Protein AF-A0A2A4Z6Q1-F1 (afdb_monomer_lite)

Sequence (127 aa):
MTHNLFKLYGVSIVTLSLCAGCSSFYWPQHGHGGIAEGRPHMVHWHYERHQLDLIKMQITDVRQDMHILRHNDADKYHPALMHDIEMQMILVEREFEGHFYKDTENNLIKVQNLLIRLQKKMEKHQI

Structure (mmCIF, N/CA/C/O backbone):
data_AF-A0A2A4Z6Q1-F1
#
_entry.id   AF-A0A2A4Z6Q1-F1
#
loop_
_atom_site.group_PDB
_atom_site.id
_atom_site.type_symbol
_atom_site.label_atom_id
_atom_site.label_alt_id
_atom_site.label_comp_id
_atom_site.label_asym_id
_atom_site.label_entity_id
_atom_site.label_seq_id
_atom_site.pdbx_PDB_ins_code
_atom_site.Cartn_x
_atom_site.Cartn_y
_atom_site.Cartn_z
_atom_site.occupancy
_atom_site.B_iso_or_equiv
_atom_site.auth_seq_id
_atom_site.auth_comp_id
_atom_site.auth_asym_id
_atom_site.auth_atom_id
_atom_site.pdbx_PDB_model_num
ATOM 1 N N . MET A 1 1 ? 20.406 30.968 -70.781 1.00 40.47 1 MET A N 1
ATOM 2 C CA . MET A 1 1 ? 20.945 29.887 -69.922 1.00 40.47 1 MET A CA 1
ATOM 3 C C . MET A 1 1 ? 21.971 30.549 -69.016 1.00 40.47 1 MET A C 1
ATOM 5 O O . MET A 1 1 ? 22.902 31.111 -69.554 1.00 40.47 1 MET A O 1
ATOM 9 N N . THR A 1 2 ? 21.814 30.693 -67.706 1.00 38.53 2 THR A N 1
ATOM 10 C CA . THR A 1 2 ? 21.288 29.758 -66.705 1.00 38.53 2 THR A CA 1
ATOM 11 C C . THR A 1 2 ? 20.609 30.528 -65.570 1.00 38.53 2 THR A C 1
ATOM 13 O O . THR A 1 2 ? 21.203 31.415 -64.962 1.00 38.53 2 THR A O 1
ATOM 16 N N . HIS A 1 3 ? 19.354 30.178 -65.304 1.00 35.19 3 HIS A N 1
ATOM 17 C CA . HIS A 1 3 ? 18.577 30.672 -64.177 1.00 35.19 3 HIS A CA 1
ATOM 18 C C . HIS A 1 3 ? 19.115 30.128 -62.844 1.00 35.19 3 HIS A C 1
ATOM 20 O O . HIS A 1 3 ? 19.431 28.948 -62.738 1.00 35.19 3 HIS A O 1
ATOM 26 N N . ASN A 1 4 ? 19.137 31.005 -61.837 1.00 45.81 4 ASN A N 1
ATOM 27 C CA . ASN A 1 4 ? 18.743 30.755 -60.446 1.00 45.81 4 ASN A CA 1
ATOM 28 C C . ASN A 1 4 ? 19.136 29.396 -59.831 1.00 45.81 4 ASN A C 1
ATOM 30 O O . ASN A 1 4 ? 18.311 28.492 -59.748 1.00 45.81 4 ASN A O 1
ATOM 34 N N . LEU A 1 5 ? 20.352 29.299 -59.282 1.00 41.88 5 LEU A N 1
ATOM 35 C CA . LEU A 1 5 ? 20.789 28.160 -58.453 1.00 41.88 5 LEU A CA 1
ATOM 36 C C . LEU A 1 5 ? 21.282 28.563 -57.050 1.00 41.88 5 LEU A C 1
ATOM 38 O O . LEU A 1 5 ? 21.938 27.788 -56.367 1.00 41.88 5 LEU A O 1
ATOM 42 N N . PHE A 1 6 ? 20.919 29.755 -56.573 1.00 41.53 6 PHE A N 1
ATOM 43 C CA . PHE A 1 6 ? 21.204 30.209 -55.206 1.00 41.53 6 PHE A CA 1
ATOM 44 C C . PHE A 1 6 ? 19.907 30.356 -54.407 1.00 41.53 6 PHE A C 1
ATOM 46 O O . PHE A 1 6 ? 19.479 31.467 -54.111 1.00 41.53 6 PHE A O 1
ATOM 53 N N . LYS A 1 7 ? 19.220 29.245 -54.099 1.00 42.03 7 LYS A N 1
ATOM 54 C CA . LYS A 1 7 ? 18.126 29.273 -53.100 1.00 42.03 7 LYS A CA 1
ATOM 55 C C . LYS A 1 7 ? 17.687 27.930 -52.504 1.00 42.03 7 LYS A C 1
ATOM 57 O O . LYS A 1 7 ? 16.667 27.905 -51.826 1.00 42.03 7 LYS A O 1
ATOM 62 N N . LEU A 1 8 ? 18.427 26.833 -52.703 1.00 46.38 8 LEU A N 1
ATOM 63 C CA . LEU A 1 8 ? 17.941 25.494 -52.323 1.00 46.38 8 LEU A CA 1
ATOM 64 C C . LEU A 1 8 ? 18.757 24.725 -51.271 1.00 46.38 8 LEU A C 1
ATOM 66 O O . LEU A 1 8 ? 18.472 23.558 -51.043 1.00 46.38 8 LEU A O 1
ATOM 70 N N . TYR A 1 9 ? 19.719 25.352 -50.587 1.00 45.31 9 TYR A N 1
ATOM 71 C CA . TYR A 1 9 ? 20.520 24.656 -49.559 1.00 45.31 9 TYR A CA 1
ATOM 72 C C . TYR A 1 9 ? 20.228 25.086 -48.113 1.00 45.31 9 TYR A C 1
ATOM 74 O O . TYR A 1 9 ? 20.644 24.405 -47.182 1.00 45.31 9 TYR A O 1
ATOM 82 N N . GLY A 1 10 ? 19.472 26.169 -47.899 1.00 40.41 10 GLY A N 1
ATOM 83 C CA . GLY A 1 10 ? 19.125 26.645 -46.550 1.00 40.41 10 GLY A CA 1
ATOM 84 C C . GLY A 1 10 ? 17.914 25.951 -45.916 1.00 40.41 10 GLY A C 1
ATOM 85 O O . GLY A 1 10 ? 17.771 25.957 -44.699 1.00 40.41 10 GLY A O 1
ATOM 86 N N . VAL A 1 11 ? 17.043 25.337 -46.723 1.00 46.56 11 VAL A N 1
ATOM 87 C CA . VAL A 1 11 ? 15.775 24.756 -46.238 1.00 46.56 11 VAL A CA 1
ATOM 88 C C . VAL A 1 11 ? 15.949 23.307 -45.764 1.00 46.56 11 VAL A C 1
ATOM 90 O O . VAL A 1 11 ? 15.217 22.866 -44.879 1.00 46.56 11 VAL A O 1
ATOM 93 N N . SER A 1 12 ? 16.953 22.583 -46.270 1.00 48.28 12 SER A N 1
ATOM 94 C CA . SER A 1 12 ? 17.147 21.155 -45.964 1.00 48.28 12 SER A CA 1
ATOM 95 C C . SER A 1 12 ? 17.806 20.877 -44.609 1.00 48.28 12 SER A C 1
ATOM 97 O O . SER A 1 12 ? 17.563 19.828 -44.023 1.00 48.28 12 SER A O 1
ATOM 99 N N . ILE A 1 13 ? 18.611 21.802 -44.072 1.00 49.50 13 ILE A N 1
ATOM 100 C CA . ILE A 1 13 ? 19.258 21.590 -42.762 1.00 49.50 13 ILE A CA 1
ATOM 101 C C . ILE A 1 13 ? 18.260 21.845 -41.626 1.00 49.50 13 ILE A C 1
ATOM 103 O O . ILE A 1 13 ? 18.193 21.061 -40.686 1.00 49.50 13 ILE A O 1
ATOM 107 N N . VAL A 1 14 ? 17.409 22.870 -41.753 1.00 46.72 14 VAL A N 1
ATOM 108 C CA . VAL A 1 14 ? 16.378 23.174 -40.745 1.00 46.72 14 VAL A CA 1
ATOM 109 C C . VAL A 1 14 ? 15.293 22.090 -40.711 1.00 46.72 14 VAL A C 1
ATOM 111 O O . VAL A 1 14 ? 14.807 21.737 -39.639 1.00 46.72 14 VAL A O 1
ATOM 114 N N . THR A 1 15 ? 14.946 21.499 -41.860 1.00 48.56 15 THR A N 1
ATOM 115 C CA . THR A 1 15 ? 13.960 20.404 -41.914 1.00 48.56 15 THR A CA 1
ATOM 116 C C . THR A 1 15 ? 14.497 19.084 -41.363 1.00 48.56 15 THR A C 1
ATOM 118 O O . THR A 1 15 ? 13.747 18.387 -40.682 1.00 48.56 15 THR A O 1
ATOM 121 N N . LEU A 1 16 ? 15.788 18.762 -41.534 1.00 44.59 16 LEU A N 1
ATOM 122 C CA . LEU A 1 16 ? 16.368 17.580 -40.878 1.00 44.59 16 LEU A CA 1
ATOM 123 C C . LEU A 1 16 ? 16.411 17.717 -39.346 1.00 44.59 16 LEU A C 1
ATOM 125 O O . LEU A 1 16 ? 16.219 16.727 -38.642 1.00 44.59 16 LEU A O 1
ATOM 129 N N . SER A 1 17 ? 16.606 18.931 -38.820 1.00 48.19 17 SER A N 1
ATOM 130 C CA . SER A 1 17 ? 16.542 19.188 -37.373 1.00 48.19 17 SER A CA 1
ATOM 131 C C . SER A 1 17 ? 15.116 19.099 -36.818 1.00 48.19 17 SER A C 1
ATOM 133 O O . SER A 1 17 ? 14.929 18.672 -35.682 1.00 48.19 17 SER A O 1
ATOM 135 N N . LEU A 1 18 ? 14.106 19.460 -37.618 1.00 47.06 18 LEU A N 1
ATOM 136 C CA . LEU A 1 18 ? 12.695 19.380 -37.226 1.00 47.06 18 LEU A CA 1
ATOM 137 C C . LEU A 1 18 ? 12.157 17.940 -37.245 1.00 47.06 18 LEU A C 1
ATOM 139 O O . LEU A 1 18 ? 11.343 17.590 -36.395 1.00 47.06 18 LEU A O 1
ATOM 143 N N . CYS A 1 19 ? 12.636 17.075 -38.145 1.00 44.41 19 CYS A N 1
ATOM 144 C CA . CYS A 1 19 ? 12.196 15.675 -38.196 1.00 44.41 19 CYS A CA 1
ATOM 145 C C . CYS A 1 19 ? 12.835 14.785 -37.116 1.00 44.41 19 CYS A C 1
ATOM 147 O O . CYS A 1 19 ? 12.210 13.816 -36.688 1.00 44.41 19 CYS A O 1
ATOM 149 N N . ALA A 1 20 ? 14.028 15.128 -36.618 1.00 46.88 20 ALA A N 1
ATOM 150 C CA . ALA A 1 20 ? 14.657 14.411 -35.503 1.00 46.88 20 ALA A CA 1
ATOM 151 C C . ALA A 1 20 ? 13.973 14.680 -34.145 1.00 46.88 20 ALA A C 1
ATOM 153 O O . ALA A 1 20 ? 14.127 13.896 -33.209 1.00 46.88 20 ALA A O 1
ATOM 154 N N . GLY A 1 21 ? 13.182 15.75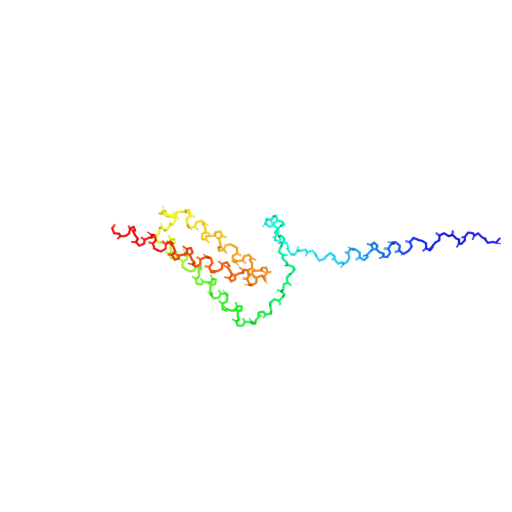4 -34.036 1.00 40.75 21 GLY A N 1
ATOM 155 C CA . GLY A 1 21 ? 12.396 16.065 -32.838 1.00 40.75 21 GLY A CA 1
ATOM 156 C C . GLY A 1 21 ? 11.122 15.228 -32.679 1.00 40.75 21 GLY A C 1
ATOM 157 O O . GLY A 1 21 ? 10.537 15.218 -31.600 1.00 40.75 21 GLY A O 1
ATOM 158 N N . CYS A 1 22 ? 10.689 14.513 -33.725 1.00 47.97 22 CYS A N 1
ATOM 159 C CA . CYS A 1 22 ? 9.414 13.784 -33.726 1.00 47.97 22 CYS A CA 1
ATOM 160 C C . CYS A 1 22 ? 9.555 12.257 -33.623 1.00 47.97 22 CYS A C 1
ATOM 162 O O . CYS A 1 22 ? 8.558 11.584 -33.377 1.00 47.97 22 CYS A O 1
ATOM 164 N N . SER A 1 23 ? 10.759 11.693 -33.768 1.00 44.69 23 SER A N 1
ATOM 165 C CA . SER A 1 23 ? 10.990 10.238 -33.681 1.00 44.69 23 SER A CA 1
ATOM 166 C C . SER A 1 23 ? 11.555 9.759 -32.340 1.00 44.69 23 SER A C 1
ATOM 168 O O . SER A 1 23 ? 11.686 8.556 -32.140 1.00 44.69 23 SER A O 1
ATOM 170 N N . SER A 1 24 ? 11.842 10.673 -31.408 1.00 44.31 24 SER A N 1
ATOM 171 C CA . SER A 1 24 ? 12.184 10.349 -30.011 1.00 44.31 24 SER A CA 1
ATOM 172 C C . SER A 1 24 ? 11.106 10.807 -29.034 1.00 44.31 24 SER A C 1
ATOM 174 O O . SER A 1 24 ? 11.374 11.006 -27.850 1.00 44.31 24 SER A O 1
ATOM 176 N N . PHE A 1 25 ? 9.866 10.951 -29.512 1.00 37.88 25 PHE A N 1
ATOM 177 C CA . PHE A 1 25 ? 8.711 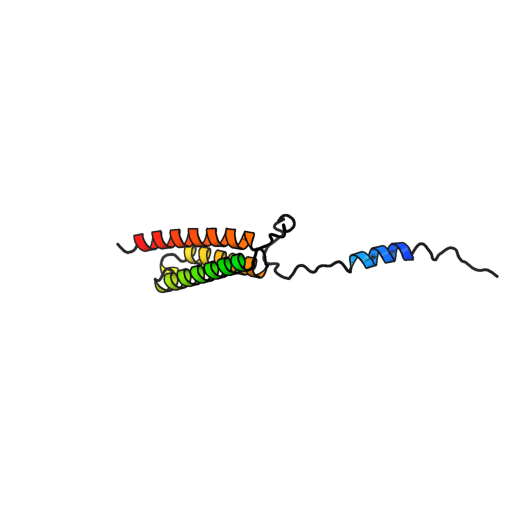11.022 -28.630 1.00 37.88 25 PHE A CA 1
ATOM 178 C C . PHE A 1 25 ? 8.458 9.610 -28.090 1.00 37.88 25 PHE A C 1
ATOM 180 O O . PHE A 1 25 ? 7.563 8.890 -28.530 1.00 37.88 25 PHE A O 1
ATOM 187 N N . TYR A 1 26 ? 9.321 9.193 -27.159 1.00 44.38 26 TYR A N 1
ATOM 188 C CA . TYR A 1 26 ? 8.992 8.169 -26.184 1.00 44.38 26 TYR A CA 1
ATOM 189 C C . TYR A 1 26 ? 7.770 8.708 -25.452 1.00 44.38 26 TYR A C 1
ATOM 191 O O . TYR A 1 26 ? 7.878 9.518 -24.533 1.00 44.38 26 TYR A O 1
ATOM 199 N N . TRP A 1 27 ? 6.595 8.352 -25.963 1.00 38.53 27 TRP A N 1
ATOM 200 C CA . TRP A 1 27 ? 5.346 8.571 -25.270 1.00 38.53 27 TRP A CA 1
ATOM 201 C C . TRP A 1 27 ? 5.539 8.016 -23.860 1.00 38.53 27 TRP A C 1
ATOM 203 O O . TRP A 1 27 ? 5.818 6.820 -23.735 1.00 38.53 27 TRP A O 1
ATOM 213 N N . PRO A 1 28 ? 5.441 8.836 -22.799 1.00 45.06 28 PRO A N 1
ATOM 214 C CA . PRO A 1 28 ? 5.434 8.282 -21.461 1.00 45.06 28 PRO A CA 1
ATOM 215 C C . PRO A 1 28 ? 4.271 7.288 -21.414 1.00 45.06 28 PRO A C 1
ATOM 217 O O . PRO A 1 28 ? 3.141 7.618 -21.798 1.00 45.06 28 PRO A O 1
ATOM 220 N N . GLN A 1 29 ? 4.564 6.042 -21.030 1.00 51.03 29 GLN A N 1
ATOM 221 C CA . GLN A 1 29 ? 3.532 5.038 -20.793 1.00 51.03 29 GLN A CA 1
ATOM 222 C C . GLN A 1 29 ? 2.478 5.678 -19.890 1.00 51.03 29 GLN A C 1
ATOM 224 O O . GLN A 1 29 ? 2.791 6.309 -18.878 1.00 51.03 29 GLN A O 1
ATOM 229 N N . HIS A 1 30 ? 1.240 5.662 -20.367 1.00 39.97 30 HIS A N 1
ATOM 230 C CA . HIS A 1 30 ? 0.184 6.503 -19.840 1.00 39.97 30 HIS A CA 1
ATOM 231 C C . HIS A 1 30 ? -0.142 6.057 -18.413 1.00 39.97 30 HIS A C 1
ATOM 233 O O . HIS A 1 30 ? -0.752 5.019 -18.196 1.00 39.97 30 HIS A O 1
ATOM 239 N N . GLY A 1 31 ? 0.283 6.873 -17.454 1.00 40.22 31 GLY A N 1
ATOM 240 C CA . GLY A 1 31 ? -0.012 6.762 -16.029 1.00 40.22 31 GLY A CA 1
ATOM 241 C C . GLY A 1 31 ? 0.018 8.147 -15.382 1.00 40.22 31 GLY A C 1
ATOM 242 O O . GLY A 1 31 ? 0.567 8.325 -14.297 1.00 40.22 31 GLY A O 1
ATOM 243 N N . HIS A 1 32 ? -0.504 9.156 -16.089 1.00 41.88 32 HIS A N 1
ATOM 244 C CA . HIS A 1 32 ? -0.723 10.503 -15.564 1.00 41.88 32 HIS A CA 1
ATOM 245 C C . HIS A 1 32 ? -1.941 10.494 -14.631 1.00 41.88 32 HIS A C 1
ATOM 247 O O . HIS A 1 32 ? -3.055 10.838 -15.014 1.00 41.88 32 HIS A O 1
ATOM 253 N N . GLY A 1 33 ? -1.699 10.096 -13.386 1.00 38.62 33 GLY A N 1
ATOM 254 C CA . GLY A 1 33 ? -2.505 10.469 -12.232 1.00 38.62 33 GLY A CA 1
ATOM 255 C C . GLY A 1 33 ? -1.606 11.232 -11.267 1.00 38.62 33 GLY A C 1
ATOM 256 O O . GLY A 1 33 ? -0.847 10.612 -10.522 1.00 38.62 33 GLY A O 1
ATOM 257 N N . GLY A 1 34 ? -1.677 12.563 -11.329 1.00 33.56 34 GLY A N 1
ATOM 258 C CA . GLY A 1 34 ? -0.958 13.481 -10.446 1.00 33.56 34 GLY A CA 1
ATOM 259 C C . GLY A 1 34 ? 0.265 14.119 -11.102 1.00 33.56 34 GLY A C 1
ATOM 260 O O . GLY A 1 34 ? 1.227 13.433 -11.413 1.00 33.56 34 GLY A O 1
ATOM 261 N N . ILE A 1 35 ? 0.152 15.426 -11.351 1.00 40.12 35 ILE A N 1
ATOM 262 C CA . ILE A 1 35 ? 1.179 16.480 -11.297 1.00 40.12 35 ILE A CA 1
ATOM 263 C C . ILE A 1 35 ? 2.629 15.987 -11.282 1.00 40.12 35 ILE A C 1
ATOM 265 O O . ILE A 1 35 ? 3.006 15.249 -10.387 1.00 40.12 35 ILE A O 1
ATOM 269 N N . ALA A 1 36 ? 3.428 16.518 -12.212 1.00 43.78 36 ALA A N 1
ATOM 270 C CA . ALA A 1 36 ? 4.886 16.637 -12.203 1.00 43.78 36 ALA A CA 1
ATOM 271 C C . ALA A 1 36 ? 5.562 16.544 -10.814 1.00 43.78 36 ALA A C 1
ATOM 273 O O . ALA A 1 36 ? 6.065 17.528 -10.277 1.00 43.78 36 ALA A O 1
ATOM 274 N N . GLU A 1 37 ? 5.635 15.348 -10.240 1.00 44.88 37 GLU A N 1
ATOM 275 C CA . GLU A 1 37 ? 6.646 15.025 -9.256 1.00 44.88 37 GLU A CA 1
ATOM 276 C C . GLU A 1 37 ? 7.914 14.880 -10.082 1.00 44.88 37 GLU A C 1
ATOM 278 O O . GLU A 1 37 ? 8.048 13.940 -10.866 1.00 44.88 37 GLU A O 1
ATOM 283 N N . GLY A 1 38 ? 8.804 15.869 -9.986 1.00 40.38 38 GLY A N 1
ATOM 284 C CA . GLY A 1 38 ? 10.147 15.801 -10.546 1.00 40.38 38 GLY A CA 1
ATOM 285 C C . GLY A 1 38 ? 10.915 14.668 -9.879 1.00 40.38 38 GLY A C 1
ATOM 286 O O . GLY A 1 38 ? 11.753 14.903 -9.014 1.00 40.38 38 GLY A O 1
ATOM 287 N N . ARG A 1 39 ? 10.587 13.426 -10.235 1.00 45.44 39 ARG A N 1
ATOM 288 C CA . ARG A 1 39 ? 11.341 12.258 -9.822 1.00 45.44 39 ARG A CA 1
ATOM 289 C C . ARG A 1 39 ? 12.620 12.247 -10.660 1.00 45.44 39 ARG A C 1
ATOM 291 O O . ARG A 1 39 ? 12.550 12.460 -11.875 1.00 45.44 39 ARG A O 1
ATOM 298 N N . PRO A 1 40 ? 13.794 12.082 -10.028 1.00 47.12 40 PRO A N 1
ATOM 299 C CA . PRO A 1 40 ? 15.056 12.012 -10.751 1.00 47.12 40 PRO A CA 1
ATOM 300 C C . PRO A 1 40 ? 14.981 10.929 -11.831 1.00 47.12 40 PRO A C 1
ATOM 302 O O . PRO A 1 40 ? 14.267 9.937 -11.671 1.00 47.12 40 PRO A O 1
ATOM 305 N N . HIS A 1 41 ? 15.706 11.140 -12.936 1.00 45.75 41 HIS A N 1
ATOM 306 C CA . HIS A 1 41 ? 15.787 10.189 -14.045 1.00 45.75 41 HIS A CA 1
ATOM 307 C C . HIS A 1 41 ? 15.951 8.761 -13.517 1.00 45.75 41 HIS A C 1
ATOM 309 O O . HIS A 1 41 ? 16.812 8.520 -12.669 1.00 45.75 41 HIS A O 1
ATOM 315 N N . MET A 1 42 ? 15.104 7.848 -14.010 1.00 47.50 42 MET A N 1
ATOM 316 C CA . MET A 1 42 ? 15.071 6.441 -13.611 1.00 47.50 42 MET A CA 1
ATOM 317 C C . MET A 1 42 ? 16.487 5.881 -13.481 1.00 47.50 42 MET A C 1
ATOM 319 O O . MET A 1 42 ? 17.163 5.636 -14.481 1.00 47.50 42 MET A O 1
ATOM 323 N N . VAL A 1 43 ? 16.918 5.605 -12.253 1.00 48.47 43 VAL A N 1
ATOM 324 C CA . VAL A 1 43 ? 17.990 4.638 -12.050 1.00 48.47 43 VAL A CA 1
ATOM 325 C C . VAL A 1 43 ? 17.355 3.293 -12.369 1.00 48.47 43 VAL A C 1
ATOM 327 O O . VAL A 1 43 ? 16.463 2.849 -11.648 1.00 48.47 43 VAL A O 1
ATOM 330 N N . HIS A 1 44 ? 17.740 2.676 -13.485 1.00 52.81 44 HIS A N 1
ATOM 331 C CA . HIS A 1 44 ? 17.339 1.306 -13.798 1.00 52.81 44 HIS A CA 1
ATOM 332 C C . HIS A 1 44 ? 17.934 0.367 -12.747 1.00 52.81 44 HIS A C 1
ATOM 334 O O . HIS A 1 44 ? 19.030 -0.167 -12.914 1.00 52.81 44 HIS A O 1
ATOM 340 N N . TRP A 1 45 ? 17.212 0.166 -11.648 1.00 57.50 45 TRP A N 1
ATOM 341 C CA . TRP A 1 45 ? 17.517 -0.895 -10.705 1.00 57.50 45 TRP A CA 1
ATOM 342 C C . TRP A 1 45 ? 17.260 -2.221 -11.410 1.00 57.50 45 TRP A C 1
ATOM 344 O O . TRP A 1 45 ? 16.136 -2.527 -11.805 1.00 57.50 45 TRP A O 1
ATOM 354 N N . HIS A 1 46 ? 18.328 -2.981 -11.628 1.00 72.75 46 HIS A N 1
ATOM 355 C CA . HIS A 1 46 ? 18.233 -4.309 -12.212 1.00 72.75 46 HIS A CA 1
ATOM 356 C C . HIS A 1 46 ? 17.738 -5.258 -11.126 1.00 72.75 46 HIS A C 1
ATOM 358 O O . HIS A 1 46 ? 18.527 -5.782 -10.345 1.00 72.75 46 HIS A O 1
ATOM 364 N N . TYR A 1 47 ? 16.419 -5.416 -11.046 1.00 81.75 47 TYR A N 1
ATOM 365 C CA . TYR A 1 47 ? 15.807 -6.418 -10.187 1.00 81.75 47 TYR A CA 1
ATOM 366 C C . TYR A 1 47 ? 15.922 -7.786 -10.847 1.00 81.75 47 TYR A C 1
ATOM 368 O O . TYR A 1 47 ? 15.490 -7.989 -11.985 1.00 81.75 47 TYR A O 1
ATOM 376 N N . GLU A 1 48 ? 16.487 -8.738 -10.117 1.00 88.94 48 GLU A N 1
ATOM 377 C CA . GLU A 1 48 ? 16.478 -10.132 -10.531 1.00 88.94 48 GLU A CA 1
ATOM 378 C C . GLU A 1 48 ? 15.069 -10.717 -10.413 1.00 88.94 48 GLU A C 1
ATOM 380 O O . GLU A 1 48 ? 14.260 -10.299 -9.581 1.00 88.94 48 GLU A O 1
ATOM 385 N N . ARG A 1 49 ? 14.781 -11.750 -11.213 1.00 87.31 49 ARG A N 1
ATOM 386 C CA . ARG A 1 49 ? 13.466 -12.406 -11.229 1.00 87.31 49 ARG A CA 1
ATOM 387 C C . ARG A 1 49 ? 13.011 -12.846 -9.835 1.00 87.31 49 ARG A C 1
ATOM 389 O O . ARG A 1 49 ? 11.873 -12.589 -9.464 1.00 87.31 49 ARG A O 1
ATOM 396 N N . HIS A 1 50 ? 13.922 -13.419 -9.050 1.00 91.12 50 HIS A N 1
ATOM 397 C CA . HIS A 1 50 ? 13.652 -13.823 -7.671 1.00 91.12 50 HIS A CA 1
ATOM 398 C C . HIS A 1 50 ? 13.193 -12.644 -6.797 1.00 91.12 50 HIS A C 1
ATOM 400 O O . HIS A 1 50 ? 12.278 -12.784 -5.993 1.00 91.12 50 HIS A O 1
ATOM 406 N N . GLN A 1 51 ? 13.809 -11.467 -6.939 1.00 90.94 51 GLN A N 1
ATOM 407 C CA . GLN A 1 51 ? 13.427 -10.286 -6.159 1.00 90.94 51 GLN A CA 1
ATOM 408 C C . GLN A 1 51 ? 12.029 -9.792 -6.548 1.00 90.94 51 GLN A C 1
ATOM 410 O O . GLN A 1 51 ? 11.245 -9.417 -5.680 1.00 90.94 51 GLN A O 1
ATOM 415 N N . LEU A 1 52 ? 11.683 -9.853 -7.836 1.00 91.00 52 LEU A N 1
ATOM 416 C CA . LEU A 1 52 ? 10.336 -9.523 -8.305 1.00 91.00 52 LEU A CA 1
ATOM 417 C C . LEU A 1 52 ? 9.285 -10.500 -7.771 1.00 91.00 52 LEU A C 1
ATOM 419 O O . LEU A 1 52 ? 8.192 -10.074 -7.403 1.00 91.00 52 LEU A O 1
ATOM 423 N N . ASP A 1 53 ? 9.610 -11.790 -7.708 1.00 93.81 53 ASP A N 1
ATOM 424 C CA . ASP A 1 53 ? 8.712 -12.806 -7.158 1.00 93.81 53 ASP A CA 1
ATOM 425 C C . ASP A 1 53 ? 8.482 -12.592 -5.652 1.00 93.81 53 ASP A C 1
ATOM 427 O O . ASP A 1 53 ? 7.344 -12.686 -5.190 1.00 93.81 53 ASP A O 1
ATOM 431 N N . LEU A 1 54 ? 9.518 -12.194 -4.901 1.00 95.38 54 LEU A N 1
ATOM 432 C CA . LEU A 1 54 ? 9.371 -11.789 -3.499 1.00 95.38 54 LEU A CA 1
ATOM 433 C C . LEU A 1 54 ? 8.459 -10.568 -3.337 1.00 95.38 54 LEU A C 1
ATOM 435 O O . LEU A 1 54 ? 7.585 -10.576 -2.472 1.00 95.38 54 LEU A O 1
ATOM 439 N N . ILE A 1 55 ? 8.626 -9.536 -4.169 1.00 93.00 55 ILE A N 1
ATOM 440 C CA . ILE A 1 55 ? 7.766 -8.344 -4.123 1.00 93.00 55 ILE A CA 1
ATOM 441 C C . ILE A 1 55 ? 6.312 -8.732 -4.419 1.00 93.00 55 ILE A C 1
ATOM 443 O O . ILE A 1 55 ? 5.408 -8.331 -3.690 1.00 93.00 55 ILE A O 1
ATOM 447 N N . LYS A 1 56 ? 6.063 -9.569 -5.435 1.00 95.19 56 LYS A N 1
ATOM 448 C CA . LYS A 1 56 ? 4.709 -10.067 -5.741 1.00 95.19 56 LYS A CA 1
ATOM 449 C C . LYS A 1 56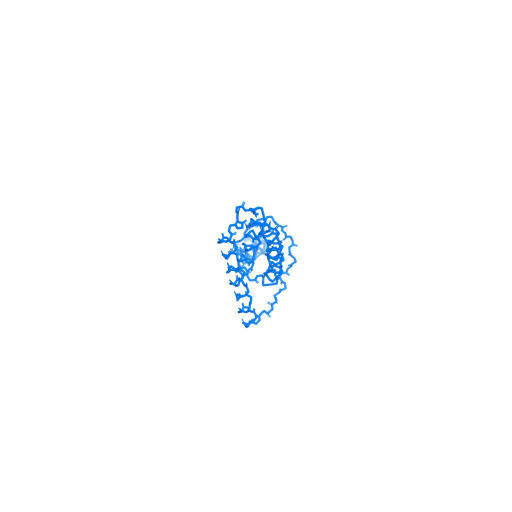 ? 4.094 -10.850 -4.588 1.00 95.19 56 LYS A C 1
ATOM 451 O O . LYS A 1 56 ? 2.899 -10.707 -4.322 1.00 95.19 56 LYS A O 1
ATOM 456 N N . MET A 1 57 ? 4.892 -11.678 -3.919 1.00 97.44 57 MET A N 1
ATOM 457 C CA . MET A 1 57 ? 4.448 -12.421 -2.745 1.00 97.44 57 MET A CA 1
ATOM 458 C C . MET A 1 57 ? 4.037 -11.457 -1.628 1.00 97.44 57 MET A C 1
ATOM 460 O O . MET A 1 57 ? 2.912 -11.538 -1.153 1.00 97.44 57 MET A O 1
ATOM 464 N N . GLN A 1 58 ? 4.867 -10.458 -1.315 1.00 96.88 58 GLN A N 1
ATOM 465 C CA . GLN A 1 58 ? 4.549 -9.436 -0.309 1.00 96.88 58 GLN A CA 1
ATOM 466 C C . GLN A 1 58 ? 3.281 -8.637 -0.643 1.00 96.88 58 GLN A C 1
ATOM 468 O O . GLN A 1 58 ? 2.469 -8.373 0.240 1.00 96.88 58 GLN A O 1
ATOM 473 N N . ILE A 1 59 ? 3.082 -8.269 -1.914 1.00 96.50 59 ILE A N 1
ATOM 474 C CA . ILE A 1 59 ? 1.847 -7.622 -2.392 1.00 96.50 59 ILE A CA 1
ATOM 475 C C . ILE A 1 59 ? 0.634 -8.521 -2.121 1.00 96.50 59 ILE A C 1
ATOM 477 O O . ILE A 1 59 ? -0.412 -8.047 -1.680 1.00 96.50 59 ILE A O 1
ATOM 481 N N . THR A 1 60 ? 0.767 -9.822 -2.377 1.00 97.00 60 THR A N 1
ATOM 482 C CA . THR A 1 60 ? -0.306 -10.800 -2.164 1.00 97.00 60 THR A CA 1
ATOM 483 C C . THR A 1 60 ? -0.623 -10.975 -0.678 1.00 97.00 60 THR A C 1
ATOM 485 O O . THR A 1 60 ? -1.796 -10.962 -0.312 1.00 97.00 60 THR A O 1
ATOM 488 N N . ASP A 1 61 ? 0.397 -11.053 0.177 1.00 96.25 61 ASP A N 1
ATOM 489 C CA . ASP A 1 61 ? 0.230 -11.156 1.631 1.00 96.25 61 ASP A CA 1
ATOM 490 C C . ASP A 1 61 ? -0.497 -9.927 2.193 1.00 96.25 61 ASP A C 1
ATOM 492 O O . ASP A 1 61 ? -1.477 -10.053 2.924 1.00 96.25 61 ASP A O 1
ATOM 496 N N . VAL A 1 62 ? -0.099 -8.725 1.764 1.00 95.12 62 VAL A N 1
ATOM 497 C CA . VAL A 1 62 ? -0.760 -7.471 2.156 1.00 95.12 62 VAL A CA 1
ATOM 498 C C . VAL A 1 62 ? -2.233 -7.448 1.726 1.00 95.12 62 VAL A C 1
ATOM 500 O O . VAL A 1 62 ? -3.093 -7.028 2.503 1.00 95.12 62 VAL A O 1
ATOM 503 N N . ARG A 1 63 ? -2.562 -7.931 0.518 1.00 94.81 63 ARG A N 1
ATOM 504 C CA . ARG A 1 63 ? -3.964 -8.058 0.069 1.00 94.81 63 ARG A CA 1
ATOM 505 C C . ARG A 1 63 ? -4.758 -9.001 0.968 1.00 94.81 63 ARG A C 1
ATOM 507 O O . ARG A 1 63 ? -5.911 -8.711 1.292 1.00 94.81 63 ARG A O 1
ATOM 514 N N . GLN A 1 64 ? -4.149 -10.112 1.372 1.00 96.00 64 GLN A N 1
ATOM 515 C CA . GLN A 1 64 ? -4.779 -11.076 2.265 1.00 96.00 64 GLN A CA 1
ATOM 516 C C . GLN A 1 64 ? -5.035 -10.469 3.652 1.00 96.00 64 GLN A C 1
ATOM 518 O O . GLN A 1 64 ? -6.141 -10.602 4.178 1.00 96.00 64 GLN A O 1
ATOM 523 N N . ASP A 1 65 ? -4.067 -9.741 4.210 1.00 94.12 65 ASP A N 1
ATOM 524 C CA . ASP A 1 65 ? -4.219 -9.040 5.490 1.00 94.12 65 ASP A CA 1
ATOM 525 C C . ASP A 1 65 ? -5.352 -8.011 5.439 1.00 94.12 65 ASP A C 1
ATOM 527 O O . ASP A 1 65 ? -6.203 -7.969 6.331 1.00 94.12 65 ASP A O 1
ATOM 531 N N . MET A 1 66 ? -5.421 -7.216 4.367 1.00 93.81 66 MET A N 1
ATOM 532 C CA . MET A 1 66 ? -6.520 -6.273 4.149 1.00 93.81 66 MET A CA 1
ATOM 533 C C . MET A 1 66 ? -7.877 -6.981 4.102 1.00 93.81 66 MET A C 1
ATOM 535 O O . MET A 1 66 ? -8.835 -6.509 4.714 1.00 93.81 66 MET A O 1
ATOM 539 N N . HIS A 1 67 ? -7.970 -8.119 3.409 1.00 93.69 67 HIS A N 1
ATOM 540 C CA . HIS A 1 67 ? -9.203 -8.903 3.345 1.00 93.69 67 HIS A CA 1
ATOM 541 C C . HIS A 1 67 ? -9.641 -9.392 4.736 1.00 93.69 67 HIS A C 1
ATOM 543 O O . HIS A 1 67 ? -10.814 -9.270 5.093 1.00 93.69 67 HIS A O 1
ATOM 549 N N . ILE A 1 68 ? -8.705 -9.893 5.548 1.00 92.88 68 ILE A N 1
ATOM 550 C CA . ILE A 1 68 ? -8.974 -10.320 6.931 1.00 92.88 68 ILE A CA 1
ATOM 551 C C . ILE A 1 68 ? -9.461 -9.139 7.781 1.00 92.88 68 ILE A C 1
ATOM 553 O O . ILE A 1 68 ? -10.424 -9.271 8.534 1.00 92.88 68 ILE A O 1
ATOM 557 N N . LEU A 1 69 ? -8.832 -7.971 7.652 1.00 90.19 69 LEU A N 1
ATOM 558 C CA . LEU A 1 69 ? -9.215 -6.775 8.405 1.00 90.19 69 LEU A CA 1
ATOM 559 C C . LEU A 1 69 ? -10.628 -6.303 8.060 1.00 90.19 69 LEU A C 1
ATOM 561 O O . LEU A 1 69 ? -11.407 -6.011 8.966 1.00 90.19 69 LEU A O 1
ATOM 565 N N . ARG A 1 70 ? -10.989 -6.291 6.773 1.00 89.50 70 ARG A N 1
ATOM 566 C CA . ARG A 1 70 ? -12.360 -5.975 6.344 1.00 89.50 70 ARG A CA 1
ATOM 567 C C . ARG A 1 70 ? -13.377 -6.959 6.908 1.00 89.50 70 ARG A C 1
ATOM 569 O O . ARG A 1 70 ? -14.444 -6.542 7.340 1.00 89.50 70 ARG A O 1
ATOM 576 N N . HIS A 1 71 ? -13.032 -8.246 6.952 1.00 90.25 71 HIS A N 1
ATOM 577 C CA . HIS A 1 71 ? -13.885 -9.265 7.564 1.00 90.25 71 HIS A CA 1
ATOM 578 C C . HIS A 1 71 ? -14.099 -9.033 9.069 1.00 90.25 71 HIS A C 1
ATOM 580 O O . HIS A 1 71 ? -15.159 -9.347 9.596 1.00 90.25 71 HIS A O 1
ATOM 586 N N . ASN A 1 72 ? -13.120 -8.431 9.746 1.00 87.50 72 ASN A N 1
ATOM 587 C CA . ASN A 1 72 ? -13.182 -8.065 11.162 1.00 87.50 72 ASN A CA 1
ATOM 588 C C . ASN A 1 72 ? -13.754 -6.652 11.399 1.00 87.50 72 ASN A C 1
ATOM 590 O O . ASN A 1 72 ? -13.392 -5.996 12.376 1.00 87.50 72 ASN A O 1
ATOM 594 N N . ASP A 1 73 ? -14.615 -6.162 10.502 1.00 87.88 73 ASP A N 1
ATOM 595 C CA . ASP A 1 73 ? -15.288 -4.860 10.597 1.00 87.88 73 ASP A CA 1
ATOM 596 C C . ASP A 1 73 ? -14.342 -3.642 10.703 1.00 87.88 73 ASP A C 1
ATOM 598 O O . ASP A 1 73 ? -14.743 -2.572 11.176 1.00 87.88 73 ASP A O 1
ATOM 602 N N . ALA A 1 74 ? -13.089 -3.741 10.239 1.00 88.81 74 ALA A N 1
ATOM 603 C CA . ALA A 1 74 ? -12.146 -2.618 10.297 1.00 88.81 74 ALA A CA 1
ATOM 604 C C . ALA A 1 74 ? -12.676 -1.361 9.581 1.00 88.81 74 ALA A C 1
ATOM 606 O O . ALA A 1 74 ? -12.473 -0.246 10.068 1.00 88.81 74 ALA A O 1
ATOM 607 N N . ASP A 1 75 ? -13.419 -1.533 8.484 1.00 89.31 75 ASP A N 1
ATOM 608 C CA . ASP A 1 75 ? -14.052 -0.438 7.736 1.00 89.31 75 ASP A CA 1
ATOM 609 C C . ASP A 1 75 ? -15.097 0.312 8.572 1.00 89.31 75 ASP A C 1
ATOM 611 O O . ASP A 1 75 ? -15.281 1.518 8.420 1.00 89.31 75 ASP A O 1
ATOM 615 N N . LYS A 1 76 ? -15.767 -0.379 9.500 1.00 89.81 76 LYS A N 1
ATOM 616 C CA . LYS A 1 76 ? -16.799 0.207 10.361 1.00 89.81 76 LYS A CA 1
ATOM 617 C C . LYS A 1 76 ? -16.192 1.020 11.500 1.00 89.81 76 LYS A C 1
ATOM 619 O O . LYS A 1 76 ? -16.678 2.106 11.809 1.00 89.81 76 LYS A O 1
ATOM 624 N N . TYR A 1 77 ? -15.147 0.497 12.138 1.00 87.31 77 TYR A N 1
ATOM 625 C CA . TYR A 1 77 ? -14.567 1.101 13.343 1.00 87.31 77 TYR A CA 1
ATOM 626 C C . TYR A 1 77 ? -13.416 2.068 13.040 1.00 87.31 77 TYR A C 1
ATOM 628 O O . TYR A 1 77 ? -13.181 3.020 13.792 1.00 87.31 77 TYR A O 1
ATOM 636 N N . HIS A 1 78 ? -12.701 1.867 11.932 1.00 91.19 78 HIS A N 1
ATOM 637 C CA . HIS A 1 78 ? -11.538 2.664 11.540 1.00 91.19 78 HIS A CA 1
ATOM 638 C C . HIS A 1 78 ? -11.528 3.025 10.037 1.00 91.19 78 HIS A C 1
ATOM 640 O O . HIS A 1 78 ? -10.493 2.857 9.386 1.00 91.19 78 HIS A O 1
ATOM 646 N N . PRO A 1 79 ? -12.617 3.610 9.491 1.00 92.62 79 PRO A N 1
ATOM 647 C CA . PRO A 1 79 ? -12.771 3.863 8.052 1.00 92.62 79 PRO A CA 1
ATOM 648 C C . PRO A 1 79 ? -11.650 4.722 7.461 1.00 92.62 79 PRO A C 1
ATOM 650 O O . PRO A 1 79 ? -11.145 4.429 6.385 1.00 92.62 79 PRO A O 1
ATOM 653 N N . ALA A 1 80 ? -11.208 5.760 8.179 1.00 93.25 80 ALA A N 1
ATOM 654 C CA . ALA A 1 80 ? -10.132 6.629 7.703 1.00 93.25 80 ALA A CA 1
ATOM 655 C C . ALA A 1 80 ? -8.801 5.876 7.540 1.00 93.25 80 ALA A C 1
ATOM 657 O O . ALA A 1 80 ? -8.092 6.075 6.564 1.00 93.25 80 ALA A O 1
ATOM 658 N N . LEU A 1 81 ? -8.476 4.979 8.477 1.00 93.50 81 LEU A N 1
ATOM 659 C CA . LEU A 1 81 ? -7.222 4.230 8.414 1.00 93.50 81 LEU A CA 1
ATOM 660 C C . LEU A 1 81 ? -7.282 3.125 7.353 1.00 93.50 81 LEU A C 1
ATOM 662 O O . LEU A 1 81 ? -6.276 2.869 6.702 1.00 93.50 81 LEU A O 1
ATOM 666 N N . MET A 1 82 ? -8.451 2.508 7.156 1.00 95.12 82 MET A N 1
ATOM 667 C CA . MET A 1 82 ? -8.677 1.585 6.041 1.00 95.12 82 MET A CA 1
ATOM 668 C C . MET A 1 82 ? -8.550 2.290 4.690 1.00 95.12 82 MET A C 1
ATOM 670 O O . MET A 1 82 ? -7.858 1.781 3.814 1.00 95.12 82 MET A O 1
ATOM 674 N N . HIS A 1 83 ? -9.109 3.494 4.551 1.00 95.00 83 HIS A N 1
ATOM 675 C CA . HIS A 1 83 ? -8.933 4.305 3.350 1.00 95.00 83 HIS A CA 1
ATOM 676 C C . HIS A 1 83 ? -7.455 4.630 3.079 1.00 95.00 83 HIS A C 1
ATOM 678 O O . HIS A 1 83 ? -6.988 4.449 1.958 1.00 95.00 83 HIS A O 1
ATOM 684 N N . ASP A 1 84 ? -6.691 5.036 4.099 1.00 95.88 84 ASP A N 1
ATOM 685 C CA . ASP A 1 84 ? -5.252 5.295 3.950 1.00 95.88 84 ASP A CA 1
ATOM 686 C C . ASP A 1 84 ? -4.492 4.040 3.478 1.00 95.88 84 ASP A C 1
ATOM 688 O O . ASP A 1 84 ? -3.617 4.125 2.615 1.00 95.88 84 ASP A O 1
ATOM 692 N N . ILE A 1 85 ? -4.835 2.865 4.022 1.00 96.12 85 ILE A N 1
ATOM 693 C CA . ILE A 1 85 ? -4.256 1.573 3.618 1.00 96.12 85 ILE A CA 1
ATOM 694 C C . ILE A 1 85 ? -4.587 1.269 2.153 1.00 96.12 85 ILE A C 1
ATOM 696 O O . ILE A 1 85 ? -3.692 0.908 1.392 1.00 96.12 85 ILE A O 1
ATOM 700 N N . GLU A 1 86 ? -5.844 1.440 1.743 1.00 95.12 86 GLU A N 1
ATOM 701 C CA . GLU A 1 86 ? -6.290 1.220 0.363 1.00 95.12 86 GLU A CA 1
ATOM 702 C C . GLU A 1 86 ? -5.579 2.140 -0.624 1.00 95.12 86 GLU A C 1
ATOM 704 O O . GLU A 1 86 ? -5.044 1.671 -1.628 1.00 95.12 86 GLU A O 1
ATOM 709 N N . MET A 1 87 ? -5.517 3.437 -0.323 1.00 94.69 87 MET A N 1
ATOM 710 C CA . MET A 1 87 ? -4.819 4.407 -1.163 1.00 94.69 87 MET A CA 1
ATOM 711 C C . MET A 1 87 ? -3.345 4.047 -1.315 1.00 94.69 87 MET A C 1
ATOM 713 O O . MET A 1 87 ? -2.783 4.142 -2.409 1.00 94.69 87 MET A O 1
ATOM 717 N N . GLN A 1 88 ? -2.722 3.580 -0.236 1.00 95.38 88 GLN A N 1
ATOM 718 C CA . GLN A 1 88 ? -1.327 3.192 -0.282 1.00 95.38 88 GLN A CA 1
ATOM 719 C C . GLN A 1 88 ? -1.108 1.871 -1.030 1.00 95.38 88 GLN A C 1
ATOM 721 O O . GLN A 1 88 ? -0.106 1.739 -1.732 1.00 95.38 88 GLN A O 1
ATOM 726 N N . MET A 1 89 ? -2.061 0.938 -0.967 1.00 96.38 89 MET A N 1
ATOM 727 C CA . MET A 1 89 ? -2.047 -0.287 -1.767 1.00 96.38 89 MET A CA 1
ATOM 728 C C . MET A 1 89 ? -2.211 0.001 -3.267 1.00 96.38 89 MET A C 1
ATOM 730 O O . MET A 1 89 ? -1.490 -0.571 -4.080 1.00 96.38 89 MET A O 1
ATOM 734 N N . ILE A 1 90 ? -3.073 0.952 -3.645 1.00 93.50 90 ILE A N 1
ATOM 735 C CA . ILE A 1 90 ? -3.202 1.412 -5.040 1.00 93.50 90 ILE A CA 1
ATOM 736 C C . ILE A 1 90 ? -1.857 1.933 -5.563 1.00 93.50 90 ILE A C 1
ATOM 738 O O . ILE A 1 90 ? -1.475 1.643 -6.697 1.00 93.50 90 ILE A O 1
ATOM 742 N N . LEU A 1 91 ? -1.109 2.680 -4.742 1.00 92.12 91 LEU A N 1
ATOM 743 C CA . LEU A 1 91 ? 0.230 3.139 -5.117 1.00 92.12 91 LEU A CA 1
ATOM 744 C C . LEU A 1 91 ? 1.217 1.979 -5.271 1.00 92.12 91 LEU A C 1
ATOM 746 O O . LEU A 1 91 ? 2.007 1.997 -6.207 1.00 92.12 91 LEU A O 1
ATOM 750 N N . VAL A 1 92 ? 1.174 0.970 -4.396 1.00 94.44 92 VAL A N 1
ATOM 751 C CA . VAL A 1 92 ? 2.000 -0.242 -4.541 1.00 94.44 92 VAL A CA 1
ATOM 752 C C . VAL A 1 92 ? 1.745 -0.912 -5.892 1.00 94.44 92 VAL A C 1
ATOM 754 O O . VAL A 1 92 ? 2.693 -1.188 -6.621 1.00 94.44 92 VAL A O 1
ATOM 757 N N . GLU A 1 93 ? 0.481 -1.142 -6.245 1.00 92.44 93 GLU A N 1
ATOM 758 C CA . GLU A 1 93 ? 0.107 -1.827 -7.487 1.00 92.44 93 GLU A CA 1
ATOM 759 C C . GLU A 1 93 ? 0.499 -1.015 -8.723 1.00 92.44 93 GLU A C 1
ATOM 761 O O . GLU A 1 93 ? 1.158 -1.539 -9.622 1.00 92.44 93 GLU A O 1
ATOM 766 N N . ARG A 1 94 ? 0.192 0.287 -8.723 1.00 90.31 94 ARG A N 1
ATOM 767 C CA . ARG A 1 94 ? 0.561 1.209 -9.804 1.00 90.31 94 ARG A CA 1
ATOM 768 C C . ARG A 1 94 ? 2.071 1.246 -10.039 1.00 90.31 94 ARG A C 1
ATOM 770 O O . ARG A 1 94 ? 2.514 1.214 -11.183 1.00 90.31 94 ARG A O 1
ATOM 777 N N . GLU A 1 95 ? 2.860 1.378 -8.975 1.00 89.31 95 GLU A N 1
ATOM 778 C CA . GLU A 1 95 ? 4.322 1.478 -9.075 1.00 89.31 95 GLU A CA 1
ATOM 779 C C . GLU A 1 95 ? 4.923 0.134 -9.514 1.00 89.31 95 GLU A C 1
ATOM 781 O O . GLU A 1 95 ? 5.849 0.113 -10.326 1.00 89.31 95 GLU A O 1
ATOM 786 N N . PHE A 1 96 ? 4.360 -0.989 -9.055 1.00 89.50 96 PHE A N 1
ATOM 787 C CA . PHE A 1 96 ? 4.813 -2.321 -9.451 1.00 89.50 96 PHE A CA 1
ATOM 788 C C . PHE A 1 96 ? 4.560 -2.595 -10.937 1.00 89.50 96 PHE A C 1
ATOM 790 O O . PHE A 1 96 ? 5.461 -3.051 -11.645 1.00 89.50 96 PHE A O 1
ATOM 797 N N . GLU A 1 97 ? 3.357 -2.280 -11.424 1.00 87.31 97 GLU A N 1
ATOM 798 C CA . GLU A 1 97 ? 2.993 -2.382 -12.843 1.00 87.31 97 GLU A CA 1
ATOM 799 C C . GLU A 1 97 ? 3.790 -1.406 -13.715 1.00 87.31 97 GLU A C 1
ATOM 801 O O . GLU A 1 97 ? 4.180 -1.749 -14.828 1.00 87.31 97 GLU A O 1
ATOM 806 N N . GLY A 1 98 ? 4.092 -0.215 -13.190 1.00 83.75 98 GLY A N 1
ATOM 807 C CA . GLY A 1 98 ? 4.961 0.774 -13.830 1.00 83.75 98 GLY A CA 1
ATOM 808 C C . GLY A 1 98 ? 6.453 0.429 -13.790 1.00 83.75 98 GLY A C 1
ATOM 809 O O . GLY A 1 98 ? 7.267 1.224 -14.253 1.00 83.75 98 GLY A O 1
ATOM 810 N N . HIS A 1 99 ? 6.827 -0.733 -13.244 1.00 86.56 99 HIS A N 1
ATOM 811 C CA . HIS A 1 99 ? 8.213 -1.181 -13.077 1.00 86.56 99 HIS A CA 1
ATOM 812 C C . HIS A 1 99 ? 9.079 -0.260 -12.194 1.00 86.56 99 HIS A C 1
ATOM 814 O O . HIS A 1 99 ? 10.311 -0.300 -12.241 1.00 86.56 99 HIS A O 1
ATOM 820 N N . PHE A 1 100 ? 8.448 0.525 -11.322 1.00 86.06 100 PHE A N 1
ATOM 821 C CA . PHE A 1 100 ? 9.087 1.347 -10.298 1.00 86.06 100 PHE A CA 1
ATOM 822 C C . PHE A 1 100 ? 9.274 0.529 -9.011 1.00 86.06 100 PHE A C 1
ATOM 824 O O . PHE A 1 100 ? 8.712 0.810 -7.951 1.00 86.06 100 PHE A O 1
ATOM 831 N N . TYR A 1 101 ? 10.068 -0.541 -9.095 1.00 87.31 101 TYR A N 1
ATOM 832 C CA . TYR A 1 101 ? 10.165 -1.544 -8.026 1.00 87.31 101 TYR A CA 1
ATOM 833 C C . TYR A 1 101 ? 10.696 -0.990 -6.701 1.00 87.31 101 TYR A C 1
ATOM 835 O O . TYR A 1 101 ? 10.231 -1.391 -5.637 1.00 87.31 101 TYR A O 1
ATOM 843 N N . LYS A 1 102 ? 11.605 -0.009 -6.742 1.00 87.12 102 LYS A N 1
ATOM 844 C CA . LYS A 1 102 ? 12.088 0.638 -5.517 1.00 87.12 102 LYS A CA 1
ATOM 845 C C . LYS A 1 102 ? 10.987 1.438 -4.817 1.00 87.12 102 LYS A C 1
ATOM 847 O O . LYS A 1 102 ? 10.870 1.388 -3.594 1.00 87.12 102 LYS A O 1
ATOM 852 N N . ASP A 1 103 ? 10.163 2.143 -5.586 1.00 88.38 103 ASP A N 1
ATOM 853 C CA . ASP A 1 103 ? 9.013 2.875 -5.052 1.00 88.38 103 ASP A CA 1
ATOM 854 C C . ASP A 1 103 ? 7.928 1.909 -4.561 1.00 88.38 103 ASP A C 1
ATOM 856 O O . ASP A 1 103 ? 7.319 2.146 -3.517 1.00 88.38 103 ASP A O 1
ATOM 860 N N . THR A 1 104 ? 7.772 0.766 -5.234 1.00 90.94 104 THR A N 1
ATOM 861 C CA . THR A 1 104 ? 6.918 -0.340 -4.778 1.00 90.94 104 THR A CA 1
ATOM 862 C C . THR A 1 104 ? 7.329 -0.819 -3.386 1.00 90.94 104 THR A C 1
ATOM 864 O O . THR A 1 104 ? 6.493 -0.847 -2.487 1.00 90.94 104 THR A O 1
ATOM 867 N N . GLU A 1 105 ? 8.610 -1.139 -3.168 1.00 91.94 105 GLU A N 1
ATOM 868 C CA . GLU A 1 105 ? 9.129 -1.548 -1.852 1.00 91.94 105 GLU A CA 1
ATOM 869 C C . GLU A 1 105 ? 8.885 -0.479 -0.781 1.00 91.94 105 GLU A C 1
ATOM 871 O O . GLU A 1 105 ? 8.425 -0.779 0.322 1.00 91.94 105 GLU A O 1
ATOM 876 N N . ASN A 1 106 ? 9.158 0.787 -1.107 1.00 91.81 106 ASN A N 1
ATOM 877 C CA . ASN A 1 106 ? 8.941 1.900 -0.185 1.00 91.81 106 ASN A CA 1
ATOM 878 C C . ASN A 1 106 ? 7.460 2.016 0.209 1.00 91.81 106 ASN A C 1
ATOM 880 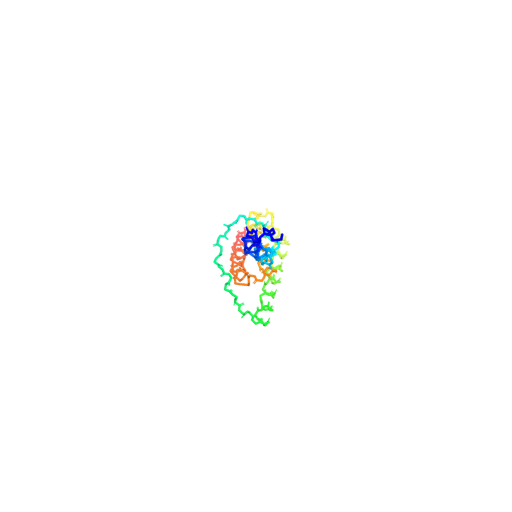O O . ASN A 1 106 ? 7.138 2.279 1.370 1.00 91.81 106 ASN A O 1
ATOM 884 N N . ASN A 1 107 ? 6.551 1.822 -0.746 1.00 93.81 107 ASN A N 1
ATOM 885 C CA . ASN A 1 107 ? 5.117 1.864 -0.495 1.00 93.81 107 ASN A CA 1
ATOM 886 C C . ASN A 1 107 ? 4.622 0.616 0.252 1.00 93.81 107 ASN A C 1
ATOM 888 O O . ASN A 1 107 ? 3.783 0.768 1.138 1.00 93.81 107 ASN A O 1
ATOM 892 N N . LEU A 1 108 ? 5.195 -0.568 0.009 1.00 96.31 108 LEU A N 1
ATOM 893 C CA . LEU A 1 108 ? 4.917 -1.787 0.781 1.00 96.31 108 LEU A CA 1
ATOM 894 C C . LEU A 1 108 ? 5.235 -1.594 2.266 1.00 96.31 108 LEU A C 1
ATOM 896 O O . LEU A 1 108 ? 4.394 -1.883 3.116 1.00 96.31 108 LEU A O 1
ATOM 900 N N . ILE A 1 109 ? 6.397 -1.018 2.587 1.00 95.44 109 ILE A N 1
ATOM 901 C CA . ILE A 1 109 ? 6.775 -0.703 3.975 1.00 95.44 109 ILE A CA 1
ATOM 902 C C . ILE A 1 109 ? 5.752 0.247 4.617 1.00 95.44 109 ILE A C 1
ATOM 904 O O . ILE A 1 109 ? 5.363 0.071 5.774 1.00 95.44 109 ILE A O 1
ATOM 908 N N . LYS A 1 110 ? 5.284 1.263 3.880 1.00 96.00 110 LYS A N 1
ATOM 909 C CA . LYS A 1 110 ? 4.257 2.191 4.382 1.00 96.00 110 LYS A CA 1
ATOM 910 C C . LYS A 1 110 ? 2.936 1.474 4.659 1.00 96.00 110 LYS A C 1
ATOM 912 O O . LYS A 1 110 ? 2.380 1.677 5.736 1.00 96.00 110 LYS A O 1
ATOM 917 N N . VAL A 1 111 ? 2.462 0.627 3.741 1.00 97.19 111 VAL A N 1
ATOM 918 C CA . VAL A 1 111 ? 1.230 -0.156 3.938 1.00 97.19 111 VAL A CA 1
ATOM 919 C C . VAL A 1 111 ? 1.357 -1.059 5.165 1.00 97.19 111 VAL A C 1
ATOM 921 O O . VAL A 1 111 ? 0.483 -1.032 6.026 1.00 97.19 111 VAL A O 1
ATOM 924 N N . GLN A 1 112 ? 2.468 -1.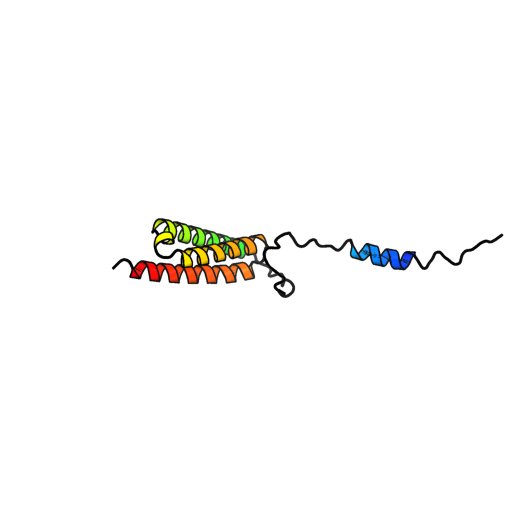785 5.312 1.00 96.38 112 GLN A N 1
ATOM 925 C CA . GLN A 1 112 ? 2.715 -2.651 6.472 1.00 96.38 112 GLN A CA 1
ATOM 926 C C . GLN A 1 112 ? 2.663 -1.875 7.796 1.00 96.38 112 GLN A C 1
ATOM 928 O O . GLN A 1 112 ? 2.024 -2.306 8.755 1.00 96.38 112 GLN A O 1
ATOM 933 N N . ASN A 1 113 ? 3.263 -0.683 7.846 1.00 96.88 113 ASN A N 1
ATOM 934 C CA . ASN A 1 113 ? 3.192 0.174 9.030 1.00 96.88 113 ASN A CA 1
ATOM 935 C C . ASN A 1 113 ? 1.755 0.623 9.350 1.00 96.88 113 ASN A C 1
ATOM 937 O O . ASN A 1 113 ? 1.376 0.693 10.524 1.00 96.88 113 ASN A O 1
ATOM 941 N N . LEU A 1 114 ? 0.946 0.922 8.327 1.00 96.25 114 LEU A N 1
ATOM 942 C CA . LEU A 1 114 ? -0.466 1.266 8.505 1.00 96.25 114 LEU A CA 1
ATOM 943 C C . LEU A 1 114 ? -1.288 0.064 8.994 1.00 96.25 114 LEU A C 1
ATOM 945 O O . LEU A 1 114 ? -2.073 0.224 9.930 1.00 96.25 114 LEU A O 1
ATOM 949 N N . LEU A 1 115 ? -1.058 -1.131 8.438 1.00 95.12 115 LEU A N 1
ATOM 950 C CA . LEU A 1 115 ? -1.697 -2.379 8.872 1.00 95.12 115 LEU A CA 1
ATOM 951 C C . LEU A 1 115 ? -1.405 -2.671 10.349 1.00 95.12 115 LEU A C 1
ATOM 953 O O . LEU A 1 115 ? -2.334 -2.868 11.131 1.00 95.12 115 LEU A O 1
ATOM 957 N N . ILE A 1 116 ? -0.139 -2.583 10.770 1.00 94.81 116 ILE A N 1
ATOM 958 C CA . ILE A 1 116 ? 0.259 -2.758 12.178 1.00 94.81 116 ILE A CA 1
ATOM 959 C C . ILE A 1 116 ? -0.443 -1.732 13.075 1.00 94.81 116 ILE A C 1
ATOM 961 O O . ILE A 1 116 ? -0.900 -2.046 14.178 1.00 94.81 116 ILE A O 1
ATOM 965 N N . ARG A 1 117 ? -0.534 -0.473 12.629 1.00 94.56 117 ARG A N 1
ATOM 966 C CA . ARG A 1 117 ? -1.225 0.580 13.383 1.00 94.56 117 ARG A CA 1
ATOM 967 C C . ARG A 1 117 ? -2.714 0.274 13.536 1.00 94.56 117 ARG A C 1
ATOM 969 O O . ARG A 1 117 ? -3.269 0.556 14.599 1.00 94.56 117 ARG A O 1
ATOM 976 N N . LEU A 1 118 ? -3.348 -0.258 12.497 1.00 93.12 118 LEU A N 1
ATOM 977 C CA . LEU A 1 118 ? -4.758 -0.625 12.510 1.00 93.12 118 LEU A CA 1
ATOM 978 C C . LEU A 1 118 ? -5.016 -1.816 13.432 1.00 93.12 118 LEU A C 1
ATOM 980 O O . LEU A 1 118 ? -5.883 -1.714 14.296 1.00 93.12 118 LEU A O 1
ATOM 984 N N . GLN A 1 119 ? -4.213 -2.875 13.330 1.00 91.56 119 GLN A N 1
ATOM 985 C CA . GLN A 1 119 ? -4.287 -4.041 14.217 1.00 91.56 119 GLN A CA 1
ATOM 986 C C . GLN A 1 119 ? -4.204 -3.622 15.691 1.00 91.56 119 GLN A C 1
ATOM 988 O O . GLN A 1 119 ? -5.103 -3.921 16.473 1.00 91.56 119 GLN A O 1
ATOM 993 N N . LYS A 1 120 ? -3.223 -2.780 16.049 1.00 92.06 120 LYS A N 1
ATOM 994 C CA . LYS A 1 120 ? -3.094 -2.227 17.412 1.00 92.06 120 LYS A CA 1
ATOM 995 C C . LYS A 1 120 ? -4.303 -1.412 17.872 1.00 92.06 120 LYS A C 1
ATOM 997 O O . LYS A 1 120 ? -4.545 -1.294 19.071 1.00 92.06 120 LYS A O 1
ATOM 1002 N N . LYS A 1 121 ? -5.018 -0.750 16.957 1.00 90.50 121 LYS A N 1
ATOM 1003 C CA . LYS A 1 121 ? -6.242 -0.010 17.301 1.00 90.50 121 LYS A CA 1
ATOM 1004 C C . LYS A 1 121 ? -7.423 -0.953 17.494 1.00 90.50 121 LYS A C 1
ATOM 1006 O O . LYS A 1 121 ? -8.186 -0.740 18.432 1.00 90.50 121 LYS A O 1
ATOM 1011 N N . MET A 1 122 ? -7.535 -1.981 16.659 1.00 87.38 122 MET A N 1
ATOM 1012 C CA . MET A 1 122 ? -8.578 -2.996 16.771 1.00 87.38 122 MET A CA 1
ATOM 1013 C C . MET A 1 122 ? -8.466 -3.785 18.077 1.00 87.38 122 MET A C 1
ATOM 1015 O O . MET A 1 122 ? -9.463 -3.923 18.777 1.00 87.38 122 MET A O 1
ATOM 1019 N N . GLU A 1 123 ? -7.259 -4.200 18.469 1.00 85.44 123 GLU A N 1
ATOM 1020 C CA . GLU A 1 123 ? -7.015 -4.894 19.745 1.00 85.44 123 GLU A CA 1
ATOM 1021 C C . GLU A 1 123 ? -7.481 -4.072 20.958 1.00 85.44 123 GLU A C 1
ATOM 1023 O O . GLU A 1 123 ? -8.032 -4.614 21.912 1.00 85.44 123 GLU A O 1
ATOM 1028 N N . LYS A 1 124 ? -7.331 -2.741 20.915 1.00 77.25 124 LYS A N 1
ATOM 1029 C CA . LYS A 1 124 ? -7.780 -1.849 21.998 1.00 77.25 124 LYS A CA 1
ATOM 1030 C C . LYS A 1 124 ? -9.299 -1.745 22.140 1.00 77.25 124 LYS A C 1
ATOM 1032 O O . LYS A 1 124 ? -9.750 -1.281 23.179 1.00 77.25 124 LYS A O 1
ATOM 1037 N N . HIS A 1 125 ? -10.066 -2.110 21.114 1.00 64.19 125 HIS A N 1
ATOM 1038 C CA . HIS A 1 125 ? -11.533 -2.053 21.133 1.00 64.19 125 HIS A CA 1
ATOM 1039 C C . HIS A 1 125 ? -12.178 -3.404 21.482 1.00 64.19 125 HIS A C 1
ATOM 1041 O O . HIS A 1 125 ? -13.396 -3.473 21.597 1.00 64.19 125 HIS A O 1
ATOM 1047 N N . GLN A 1 126 ? -11.386 -4.470 21.645 1.00 57.72 126 GLN A N 1
ATOM 1048 C CA . GLN A 1 126 ? -11.866 -5.813 21.996 1.00 57.72 126 GLN A CA 1
ATOM 1049 C C . GLN A 1 126 ? -11.868 -6.092 23.517 1.00 57.72 126 GLN A C 1
ATOM 1051 O O . GLN A 1 126 ? -12.029 -7.245 23.913 1.00 57.72 126 GLN A O 1
ATOM 1056 N N . ILE A 1 127 ? -11.704 -5.061 24.362 1.00 45.84 127 ILE A N 1
ATOM 1057 C CA . ILE A 1 127 ? -11.761 -5.134 25.83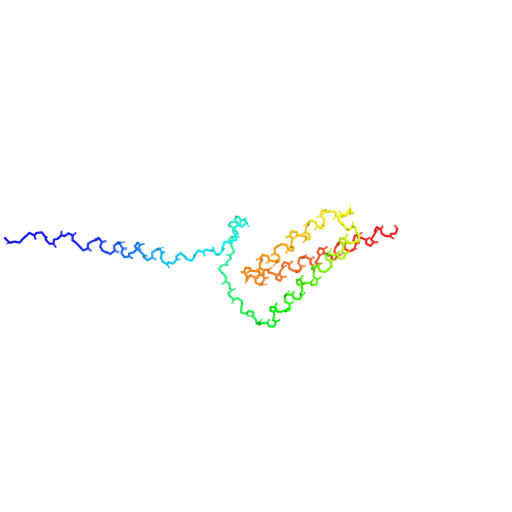8 1.00 45.84 127 ILE A CA 1
ATOM 1058 C C . ILE A 1 127 ? -12.975 -4.362 26.349 1.00 45.84 127 ILE A C 1
ATOM 1060 O O . ILE A 1 127 ? -13.148 -3.204 25.903 1.00 45.84 127 ILE A O 1
#

pLDDT: mean 74.11, std 23.24, range [33.56, 97.44]

Foldseek 3Di:
DDDDDPDPPPPVVVVVVVVVVPPPPPPQPDDPDDDDPVDDDDPPDPDDPVNLVVLVVLLVVLVVLLVVCVVVVLCPPPVPLNVVLVVLSVQLVSCSVVVVVVSNVVSSVVSVVSSVVSVVVSVVVVD

Secondary structure (DSSP, 8-state):
-----SSSSSHHHHHHHHHTTTS---PPPS---SS-----S-------HHHHHHHHHHHHHHHHHHHHHHHTTHHHH-HHHHHHHHHHHHHHHHHHHTT-HHHHHHHHHHHHHHHHHHHHHHHTT--

Radius of gyration: 25.94 Å; chains: 1; bounding box: 38×45×96 Å